Protein AF-A0A5P1V0U4-F1 (afdb_monomer)

pLDDT: mean 96.19, std 3.71, range [62.94, 98.69]

Structure (mmCIF, N/CA/C/O backbone):
data_AF-A0A5P1V0U4-F1
#
_entry.id   AF-A0A5P1V0U4-F1
#
loop_
_atom_site.group_PDB
_atom_site.id
_atom_site.type_symbol
_atom_site.label_atom_id
_atom_site.label_alt_id
_atom_site.label_comp_id
_atom_site.label_asym_id
_atom_site.label_entity_id
_atom_site.label_seq_id
_atom_site.pdbx_PDB_ins_code
_atom_site.Cartn_x
_atom_site.Cartn_y
_atom_site.Cartn_z
_atom_site.occupancy
_atom_site.B_iso_or_equiv
_atom_site.auth_seq_id
_atom_site.auth_comp_id
_atom_site.auth_asym_id
_atom_site.auth_atom_id
_atom_site.pdbx_PDB_model_num
ATOM 1 N N . MET A 1 1 ? 5.576 4.914 -25.508 1.00 62.94 1 MET A N 1
ATOM 2 C CA . MET A 1 1 ? 5.858 3.504 -25.862 1.00 62.94 1 MET A CA 1
ATOM 3 C C . MET A 1 1 ? 4.859 2.612 -25.138 1.00 62.94 1 MET A C 1
ATOM 5 O O . MET A 1 1 ? 4.358 3.032 -24.102 1.00 62.94 1 MET A O 1
ATOM 9 N N . VAL A 1 2 ? 4.527 1.444 -25.690 1.00 89.25 2 VAL A N 1
ATOM 10 C CA . VAL A 1 2 ? 3.632 0.468 -25.042 1.00 89.25 2 VAL A CA 1
ATOM 11 C C . VAL A 1 2 ? 4.461 -0.393 -24.083 1.00 89.25 2 VAL A C 1
ATOM 13 O O . VAL A 1 2 ? 5.564 -0.796 -24.441 1.00 89.25 2 VAL A O 1
ATOM 16 N N . ILE A 1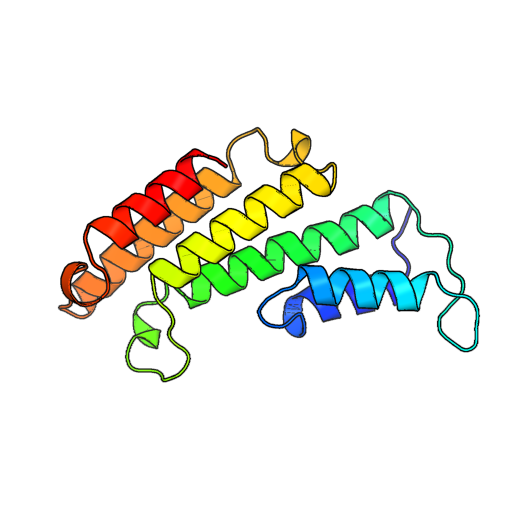 3 ? 3.956 -0.627 -22.870 1.00 95.94 3 ILE A N 1
ATOM 17 C CA . ILE A 1 3 ? 4.584 -1.493 -21.856 1.00 95.94 3 ILE A CA 1
ATOM 18 C C . ILE A 1 3 ? 4.543 -2.945 -22.355 1.00 95.94 3 ILE A C 1
ATOM 20 O O . ILE A 1 3 ? 3.499 -3.395 -22.830 1.00 95.94 3 ILE A O 1
ATOM 24 N N . ARG A 1 4 ? 5.666 -3.670 -22.261 1.00 98.00 4 ARG A N 1
ATOM 25 C CA . ARG A 1 4 ? 5.749 -5.087 -22.657 1.00 98.00 4 ARG A CA 1
ATOM 26 C C . ARG A 1 4 ? 4.849 -5.987 -21.807 1.00 98.00 4 ARG A C 1
ATOM 28 O O . ARG A 1 4 ? 4.598 -5.700 -20.639 1.00 98.00 4 ARG A O 1
ATOM 35 N N . GLN A 1 5 ? 4.393 -7.095 -22.389 1.00 98.00 5 GLN A N 1
ATOM 36 C CA . GLN A 1 5 ? 3.458 -8.018 -21.734 1.00 98.00 5 GLN A CA 1
ATOM 37 C C . GLN A 1 5 ? 4.062 -8.673 -20.491 1.00 98.00 5 GLN A C 1
ATOM 39 O O . GLN A 1 5 ? 3.399 -8.749 -19.466 1.00 98.00 5 GLN A O 1
ATOM 44 N N . GLU A 1 6 ? 5.335 -9.050 -20.544 1.00 98.06 6 GLU A N 1
ATOM 45 C CA . GLU A 1 6 ? 6.073 -9.628 -19.420 1.00 98.06 6 GLU A CA 1
ATOM 46 C C . GLU A 1 6 ? 6.108 -8.652 -18.234 1.00 98.06 6 GLU A C 1
ATOM 48 O O . GLU A 1 6 ? 5.913 -9.037 -17.089 1.00 98.06 6 GLU A O 1
ATOM 53 N N . VAL A 1 7 ? 6.259 -7.350 -18.502 1.00 98.50 7 VAL A N 1
ATOM 54 C CA . VAL A 1 7 ? 6.213 -6.319 -17.455 1.00 98.50 7 VAL A CA 1
ATOM 55 C C . VAL A 1 7 ? 4.800 -6.159 -16.894 1.00 98.50 7 VAL A C 1
ATOM 57 O O . VAL A 1 7 ? 4.647 -5.978 -15.689 1.00 98.50 7 VAL A O 1
ATOM 60 N N . LEU A 1 8 ? 3.763 -6.217 -17.738 1.00 98.50 8 LEU A N 1
ATOM 61 C CA . LEU A 1 8 ? 2.371 -6.152 -17.276 1.00 98.50 8 LEU A CA 1
ATOM 62 C C . LEU A 1 8 ? 2.012 -7.341 -16.376 1.00 98.50 8 LEU A C 1
ATOM 64 O O . LEU A 1 8 ? 1.340 -7.146 -15.367 1.00 98.50 8 LEU A O 1
ATOM 68 N N . GLN A 1 9 ? 2.510 -8.537 -16.690 1.00 98.44 9 GLN A N 1
ATOM 69 C CA . GLN A 1 9 ? 2.332 -9.722 -15.848 1.00 98.44 9 GLN A CA 1
ATOM 70 C C . GLN A 1 9 ? 2.949 -9.515 -14.461 1.00 98.44 9 GLN A C 1
ATOM 72 O O . GLN A 1 9 ? 2.290 -9.758 -13.453 1.00 98.44 9 GLN A O 1
ATOM 77 N N . GLU A 1 10 ? 4.163 -8.967 -14.388 1.00 98.56 10 GLU A N 1
ATOM 78 C CA . GLU A 1 10 ? 4.790 -8.643 -13.102 1.00 98.56 10 GLU A CA 1
ATOM 79 C C . GLU A 1 10 ? 4.075 -7.496 -12.358 1.00 98.56 10 GLU A C 1
ATOM 81 O O . GLU A 1 10 ? 3.988 -7.496 -11.129 1.00 98.56 10 GLU A O 1
ATOM 86 N N . VAL A 1 11 ? 3.508 -6.517 -13.076 1.00 98.56 11 VAL A N 1
ATOM 87 C CA . VAL A 1 11 ? 2.653 -5.469 -12.486 1.00 98.56 11 VAL A CA 1
ATOM 88 C C . VAL A 1 11 ? 1.440 -6.090 -11.789 1.00 98.56 11 VAL A C 1
ATOM 90 O O . VAL A 1 11 ? 1.165 -5.748 -10.634 1.00 98.56 11 VAL A O 1
ATOM 93 N N . GLU A 1 12 ? 0.741 -7.006 -12.461 1.00 98.25 12 GLU A N 1
ATOM 94 C CA . GLU A 1 12 ? -0.391 -7.744 -11.892 1.00 98.25 12 GLU A CA 1
ATOM 95 C C . GLU A 1 12 ? 0.052 -8.624 -10.721 1.00 98.25 12 GLU A C 1
ATOM 97 O O . GLU A 1 12 ? -0.597 -8.629 -9.672 1.00 98.25 12 GLU A O 1
ATOM 102 N N . PHE A 1 13 ? 1.194 -9.298 -10.849 1.00 98.38 13 PHE A N 1
ATOM 103 C CA . PHE A 1 13 ? 1.747 -10.137 -9.793 1.00 98.38 13 PHE A CA 1
ATOM 104 C C . PHE A 1 13 ? 2.023 -9.338 -8.511 1.00 98.38 13 PHE A C 1
ATOM 106 O O . PHE A 1 13 ? 1.599 -9.737 -7.426 1.00 98.38 13 PHE A O 1
ATOM 113 N N . ILE A 1 14 ? 2.628 -8.150 -8.605 1.00 98.56 14 ILE A N 1
ATOM 114 C CA . ILE A 1 14 ? 2.814 -7.261 -7.445 1.00 98.56 14 ILE A CA 1
ATOM 115 C C . ILE A 1 14 ? 1.462 -6.851 -6.843 1.00 98.56 14 ILE A C 1
ATOM 117 O O . ILE A 1 14 ? 1.305 -6.836 -5.616 1.00 98.56 14 ILE A O 1
ATOM 121 N N . LEU A 1 15 ? 0.484 -6.510 -7.685 1.00 97.06 15 LEU A N 1
ATOM 122 C CA . LEU A 1 15 ? -0.808 -5.995 -7.238 1.00 97.06 15 LEU A CA 1
ATOM 123 C C . LEU A 1 15 ? -1.651 -7.057 -6.520 1.00 97.06 15 LEU A C 1
ATOM 125 O O . LEU A 1 15 ? -2.266 -6.768 -5.487 1.00 97.06 15 LEU A O 1
ATOM 129 N N . TYR A 1 16 ? -1.680 -8.282 -7.034 1.00 95.69 16 TYR A N 1
ATOM 130 C CA . TYR A 1 16 ? -2.561 -9.335 -6.531 1.00 95.69 16 TYR A CA 1
ATOM 131 C C . TYR A 1 16 ? -1.840 -10.285 -5.570 1.00 95.69 16 TYR A C 1
ATOM 133 O O . TYR A 1 16 ? -2.359 -10.547 -4.479 1.00 95.69 16 TYR A O 1
ATOM 141 N N . GLU A 1 17 ? -0.595 -10.644 -5.879 1.00 9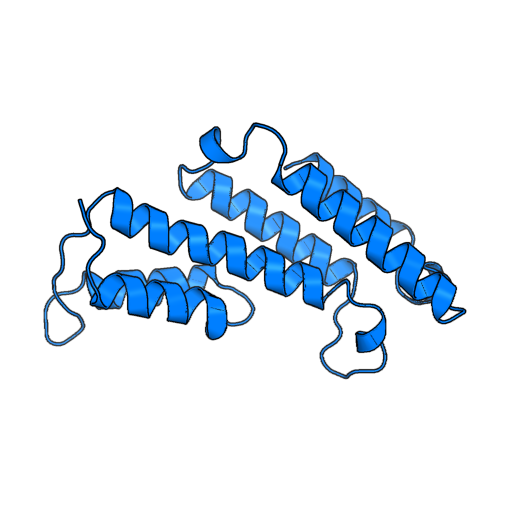4.69 17 GLU A N 1
ATOM 142 C CA . GLU A 1 17 ? 0.190 -11.667 -5.177 1.00 94.69 17 GLU A CA 1
ATOM 143 C C . GLU A 1 17 ? 1.375 -11.099 -4.369 1.00 94.69 17 GLU A C 1
ATOM 145 O O . GLU A 1 17 ? 2.077 -11.836 -3.680 1.00 94.69 17 GLU A O 1
ATOM 150 N N . GLY A 1 18 ? 1.580 -9.774 -4.346 1.00 88.81 18 GLY A N 1
ATOM 151 C CA . GLY A 1 18 ? 2.736 -9.126 -3.700 1.00 88.81 18 GLY A CA 1
ATOM 152 C C . GLY A 1 18 ? 2.828 -9.211 -2.167 1.00 88.81 18 GLY A C 1
ATOM 153 O O . GLY A 1 18 ? 3.680 -8.559 -1.560 1.00 88.81 18 GLY A O 1
ATOM 154 N N . GLY A 1 19 ? 1.964 -9.994 -1.515 1.00 92.44 19 GLY A N 1
ATOM 155 C CA . GLY A 1 19 ? 2.009 -10.239 -0.072 1.00 92.44 19 GLY A CA 1
ATOM 156 C C . GLY A 1 19 ? 1.766 -8.991 0.791 1.00 92.44 19 GLY A C 1
ATOM 157 O O . GLY A 1 19 ? 1.020 -8.089 0.401 1.00 92.44 19 GLY A O 1
ATOM 158 N N . GLU A 1 20 ? 2.366 -8.973 1.992 1.00 93.81 20 GLU A N 1
ATOM 159 C CA . GLU A 1 20 ? 2.268 -7.891 3.000 1.00 93.81 20 GLU A CA 1
ATOM 160 C C . GLU A 1 20 ? 3.388 -6.837 2.886 1.00 93.81 20 GLU A C 1
ATOM 162 O O . GLU A 1 20 ? 3.359 -5.805 3.563 1.00 93.81 20 GLU A O 1
ATOM 167 N N . ILE A 1 21 ? 4.418 -7.121 2.084 1.00 96.31 21 ILE A N 1
ATOM 168 C CA . ILE A 1 21 ? 5.563 -6.236 1.840 1.00 96.31 21 ILE A CA 1
ATOM 169 C C . ILE A 1 21 ? 5.789 -6.187 0.320 1.00 96.31 21 ILE A C 1
ATOM 171 O O . ILE A 1 21 ? 6.696 -6.848 -0.185 1.00 96.31 21 ILE A O 1
ATOM 175 N N . PRO A 1 22 ? 4.960 -5.431 -0.426 1.00 98.00 22 PRO A N 1
ATOM 176 C CA . PRO A 1 22 ? 5.001 -5.415 -1.892 1.00 98.00 22 PRO A CA 1
ATOM 177 C C . PRO A 1 22 ? 6.331 -4.926 -2.475 1.00 98.00 22 PRO A C 1
ATOM 179 O O . PRO A 1 22 ? 6.658 -5.257 -3.608 1.00 98.00 22 PRO A O 1
ATOM 182 N N . GLU A 1 23 ? 7.138 -4.205 -1.694 1.00 98.12 23 GLU A N 1
ATOM 183 C CA . GLU A 1 23 ? 8.513 -3.824 -2.045 1.00 98.12 23 GLU A CA 1
ATOM 184 C C . GLU A 1 23 ? 9.400 -5.044 -2.333 1.00 98.12 23 GLU A C 1
ATOM 186 O O . GLU A 1 23 ? 10.192 -5.023 -3.271 1.00 98.12 23 GLU A O 1
ATOM 191 N N . VAL A 1 24 ? 9.261 -6.119 -1.547 1.00 97.94 24 VAL A N 1
ATOM 192 C CA . VAL A 1 24 ? 10.025 -7.361 -1.749 1.00 97.94 24 VAL A CA 1
ATOM 193 C C . VAL A 1 24 ? 9.589 -8.033 -3.047 1.00 97.94 24 VAL A C 1
ATOM 195 O O . VAL A 1 24 ? 10.436 -8.445 -3.834 1.00 97.94 24 VAL A O 1
ATOM 198 N N . CYS A 1 25 ? 8.277 -8.085 -3.299 1.00 98.19 25 CYS A N 1
ATOM 199 C CA . CYS A 1 25 ? 7.746 -8.612 -4.553 1.00 98.19 25 CYS A CA 1
ATOM 200 C C . CYS A 1 25 ? 8.281 -7.821 -5.754 1.00 98.19 25 CYS A C 1
ATOM 202 O O . CYS A 1 25 ? 8.796 -8.418 -6.692 1.00 98.19 25 CYS A O 1
ATOM 204 N N . PHE A 1 26 ? 8.271 -6.488 -5.680 1.00 98.50 26 PHE A N 1
ATOM 205 C CA . PHE A 1 26 ? 8.842 -5.629 -6.715 1.00 98.50 26 PHE A CA 1
ATOM 206 C C . PHE A 1 26 ? 10.302 -5.959 -7.030 1.00 98.50 26 PHE A C 1
ATOM 208 O O . PHE A 1 26 ? 10.653 -6.064 -8.202 1.00 98.50 26 PHE A O 1
ATOM 215 N N . TRP A 1 27 ? 11.153 -6.143 -6.017 1.00 98.25 27 TRP A N 1
ATOM 216 C CA . TRP A 1 27 ? 12.559 -6.479 -6.258 1.00 98.25 27 TRP A CA 1
ATOM 217 C C . TRP A 1 27 ? 12.737 -7.864 -6.878 1.00 98.25 27 TRP A C 1
ATOM 219 O O . TRP A 1 27 ? 13.606 -8.024 -7.734 1.00 98.25 27 TRP A O 1
ATOM 229 N N . ASN A 1 28 ? 11.890 -8.832 -6.520 1.00 98.06 28 ASN A N 1
ATOM 230 C CA . ASN A 1 28 ? 11.886 -10.147 -7.162 1.00 98.06 28 ASN A CA 1
ATOM 231 C C . ASN A 1 28 ? 11.468 -10.047 -8.635 1.00 98.06 28 ASN A C 1
ATOM 233 O O . ASN A 1 28 ? 12.148 -10.599 -9.495 1.00 98.06 28 ASN A O 1
ATOM 237 N N . CYS A 1 29 ? 10.409 -9.288 -8.927 1.00 98.31 29 CYS A N 1
ATOM 238 C CA . CYS A 1 29 ? 9.939 -9.030 -10.291 1.00 98.31 29 CYS A CA 1
ATOM 239 C C . CYS A 1 29 ? 11.021 -8.334 -11.123 1.00 98.31 29 CYS A C 1
ATOM 241 O O . CYS A 1 29 ? 11.334 -8.731 -12.241 1.00 98.31 29 CYS A O 1
ATOM 243 N N . PHE A 1 30 ? 11.638 -7.290 -10.562 1.00 98.50 30 PHE A N 1
ATOM 244 C CA . PHE A 1 30 ? 12.709 -6.549 -11.216 1.00 98.50 30 PHE A CA 1
ATOM 245 C C . PHE A 1 30 ? 13.911 -7.449 -11.514 1.00 98.50 30 PHE A C 1
ATOM 247 O O . PHE A 1 30 ? 14.447 -7.401 -12.620 1.00 98.50 30 PHE A O 1
ATOM 254 N N . PHE A 1 31 ? 14.312 -8.290 -10.559 1.00 98.56 31 PHE A N 1
ATOM 255 C CA . PHE A 1 31 ? 15.366 -9.278 -10.766 1.00 98.56 31 PHE A CA 1
ATOM 256 C C . PHE A 1 31 ? 14.998 -10.255 -11.888 1.00 98.56 31 PHE A C 1
ATOM 258 O O . PHE A 1 31 ? 15.771 -10.409 -12.824 1.00 98.56 31 PHE A O 1
ATOM 265 N N . TYR A 1 32 ? 13.807 -10.854 -11.847 1.00 98.56 32 TYR A N 1
ATOM 266 C CA . TYR A 1 32 ? 13.346 -11.785 -12.880 1.00 98.56 32 TYR A CA 1
ATOM 267 C C . TYR A 1 32 ? 13.335 -11.154 -14.281 1.00 98.56 32 TYR A C 1
ATOM 269 O O . TYR A 1 32 ? 13.814 -11.751 -15.243 1.00 98.56 32 TYR A O 1
ATOM 277 N N . LEU A 1 33 ? 12.854 -9.917 -14.408 1.00 98.69 33 LEU A N 1
ATOM 278 C CA . LEU A 1 33 ? 12.799 -9.230 -15.697 1.00 98.69 33 LEU A CA 1
ATOM 279 C C . LEU A 1 33 ? 14.194 -8.885 -16.236 1.00 98.69 33 LEU A C 1
ATOM 281 O O . LEU A 1 33 ? 14.419 -8.980 -17.440 1.00 98.69 33 LEU A O 1
ATOM 285 N N . THR A 1 34 ? 15.119 -8.456 -15.373 1.00 98.50 34 THR A N 1
ATOM 286 C CA . THR A 1 34 ? 16.395 -7.850 -15.799 1.00 98.50 34 THR A CA 1
ATOM 287 C C . THR A 1 34 ? 17.590 -8.798 -15.790 1.00 98.50 34 THR A C 1
ATOM 289 O O . THR A 1 34 ? 18.522 -8.593 -16.569 1.00 98.50 34 THR A O 1
ATOM 292 N N . SER A 1 35 ? 17.584 -9.833 -14.949 1.00 98.50 35 SER A N 1
ATOM 293 C CA . SER A 1 35 ? 18.674 -10.808 -14.884 1.00 98.50 35 SER A CA 1
ATOM 294 C C . SER A 1 35 ? 18.770 -11.602 -16.183 1.00 98.50 35 SER A C 1
ATOM 296 O O . SER A 1 35 ? 17.733 -11.929 -16.762 1.00 98.50 35 SER A O 1
ATOM 298 N N . PRO A 1 36 ? 19.982 -11.916 -16.672 1.00 98.06 36 PRO A N 1
ATOM 299 C CA . PRO A 1 36 ? 20.138 -12.713 -17.881 1.00 98.06 36 PRO A CA 1
ATOM 300 C C . PRO A 1 36 ? 19.554 -14.125 -17.695 1.00 98.06 36 PRO A C 1
ATOM 302 O O . PRO A 1 36 ? 19.432 -14.601 -16.565 1.00 98.06 36 PRO A O 1
ATOM 305 N N . PRO A 1 37 ? 19.213 -14.822 -18.790 1.00 97.31 37 PRO A N 1
ATOM 306 C CA . PRO A 1 37 ? 18.896 -16.243 -18.724 1.00 97.31 37 PRO A CA 1
ATOM 307 C C . PRO A 1 37 ? 20.086 -17.071 -18.194 1.00 97.31 37 PRO A C 1
ATOM 309 O O . PRO A 1 37 ? 21.227 -16.771 -18.563 1.00 97.31 37 PRO A O 1
ATOM 312 N N . PRO A 1 38 ? 19.839 -18.155 -17.430 1.00 95.25 38 PRO A N 1
ATOM 313 C CA . PRO A 1 38 ? 18.527 -18.744 -17.136 1.00 95.25 38 PRO A CA 1
ATOM 314 C C . PRO A 1 38 ? 17.776 -18.135 -15.938 1.00 95.25 38 PRO A C 1
ATOM 316 O O . PRO A 1 38 ? 16.631 -18.515 -15.704 1.00 95.25 38 PRO A O 1
ATOM 319 N N . GLU A 1 39 ? 18.383 -17.232 -15.169 1.00 96.00 39 GLU A N 1
ATOM 320 C CA . GLU A 1 39 ? 17.793 -16.690 -13.936 1.00 96.00 39 GLU A CA 1
ATOM 321 C C . GLU A 1 39 ? 16.647 -15.698 -14.189 1.00 96.00 39 GLU A C 1
ATOM 323 O O . GLU A 1 39 ? 15.786 -15.512 -13.326 1.00 96.00 39 GLU A O 1
ATOM 328 N N . GLY A 1 40 ? 16.635 -15.060 -15.360 1.00 97.44 40 GLY A N 1
ATOM 329 C CA . GLY A 1 40 ? 15.622 -14.091 -15.759 1.00 97.44 40 GLY A CA 1
ATOM 330 C C . GLY A 1 40 ? 15.486 -13.937 -17.273 1.00 97.44 40 GLY A C 1
ATOM 331 O O . GLY A 1 40 ? 15.900 -14.798 -18.051 1.00 97.44 40 GLY A O 1
ATOM 332 N N . LEU A 1 41 ? 14.879 -12.827 -17.693 1.00 98.00 41 LEU A N 1
ATOM 333 C CA . LEU A 1 41 ? 14.553 -12.542 -19.095 1.00 98.00 41 LEU A CA 1
ATOM 334 C C . LEU A 1 41 ? 15.578 -11.649 -19.817 1.00 98.00 41 LEU A C 1
ATOM 336 O O . LEU A 1 41 ? 15.493 -11.471 -21.031 1.00 98.00 41 LEU A O 1
ATOM 340 N N . GLY A 1 42 ? 16.542 -11.073 -19.097 1.00 98.06 42 GLY A N 1
ATOM 341 C CA . GLY A 1 42 ? 17.58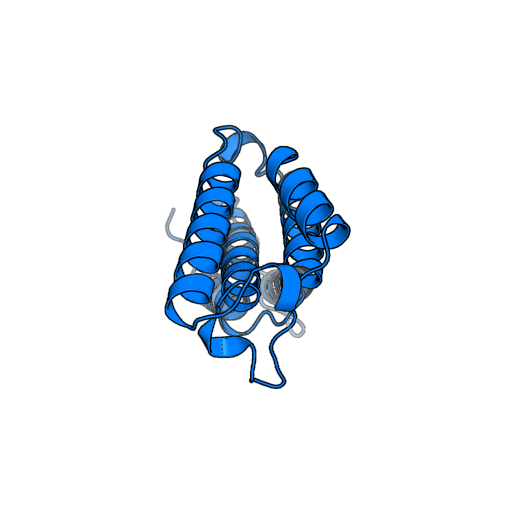8 -10.209 -19.652 1.00 98.06 42 GLY A CA 1
ATOM 342 C C . GLY A 1 42 ? 17.067 -8.894 -20.242 1.00 98.06 42 GLY A C 1
ATOM 343 O O . GLY A 1 42 ? 17.705 -8.311 -21.122 1.00 98.06 42 GLY A O 1
ATOM 344 N N . LEU A 1 43 ? 15.894 -8.424 -19.812 1.00 98.12 43 LEU A N 1
ATOM 345 C CA . LEU A 1 43 ? 15.262 -7.229 -20.359 1.00 98.12 43 LEU A CA 1
ATOM 346 C C . LEU A 1 43 ? 15.915 -5.959 -19.811 1.00 98.12 43 LEU A C 1
ATOM 348 O O . LEU A 1 43 ? 16.054 -5.766 -18.607 1.00 98.12 43 LEU A O 1
ATOM 352 N N . SER A 1 44 ? 16.199 -5.010 -20.699 1.00 97.75 44 SER A N 1
ATOM 353 C CA . SER A 1 44 ? 16.432 -3.617 -20.302 1.00 97.75 44 SER A CA 1
ATOM 354 C C . SER A 1 44 ? 15.091 -2.894 -20.211 1.00 97.75 44 SER A C 1
ATOM 356 O O . SER A 1 44 ? 14.411 -2.739 -21.227 1.00 97.75 44 SER A O 1
ATOM 358 N N . LEU A 1 45 ? 14.673 -2.502 -19.006 1.00 98.06 45 LEU A N 1
ATOM 359 C CA . LEU A 1 45 ? 13.390 -1.828 -18.786 1.00 98.06 45 LEU A CA 1
ATOM 360 C C . LEU A 1 45 ? 13.448 -0.353 -19.193 1.00 98.06 45 LEU A C 1
ATOM 362 O O . LEU A 1 45 ? 14.395 0.365 -18.870 1.00 98.06 45 LEU A O 1
ATOM 366 N N . THR A 1 46 ? 12.399 0.108 -19.866 1.00 97.88 46 THR A N 1
ATOM 367 C CA . THR A 1 46 ? 12.156 1.537 -20.086 1.00 97.88 46 THR A CA 1
ATOM 368 C C . THR A 1 46 ? 11.763 2.228 -18.777 1.00 97.88 46 THR A C 1
ATOM 370 O O . THR A 1 46 ? 11.392 1.584 -17.789 1.00 97.88 46 THR A O 1
ATOM 373 N N . GLN A 1 47 ? 11.817 3.562 -18.755 1.00 96.00 47 GLN A N 1
ATOM 374 C CA . GLN A 1 47 ? 11.400 4.327 -17.576 1.00 96.00 47 GLN A CA 1
ATOM 375 C C . GLN A 1 47 ? 9.904 4.159 -17.292 1.00 96.00 47 GLN A C 1
ATOM 377 O O . GLN A 1 47 ? 9.506 4.059 -16.133 1.00 96.00 47 GLN A O 1
ATOM 382 N N . GLU A 1 48 ? 9.076 4.077 -18.334 1.00 96.56 48 GLU A N 1
ATOM 383 C CA . GLU A 1 48 ? 7.640 3.838 -18.219 1.00 96.56 48 GLU A CA 1
ATOM 384 C C . GLU A 1 48 ? 7.332 2.471 -17.595 1.00 96.56 48 GLU A C 1
ATOM 386 O O . GLU A 1 48 ? 6.473 2.378 -16.719 1.00 96.56 48 GLU A O 1
ATOM 391 N N . GLU A 1 49 ? 8.062 1.428 -17.989 1.00 98.38 49 GLU A N 1
ATOM 392 C CA . GLU A 1 49 ? 7.922 0.073 -17.442 1.00 98.38 49 GLU A CA 1
ATOM 393 C C . GLU A 1 49 ? 8.341 0.001 -15.974 1.00 98.38 49 GLU A C 1
ATOM 395 O O . GLU A 1 49 ? 7.591 -0.492 -15.130 1.00 98.38 49 GLU A O 1
ATOM 400 N N . LEU A 1 50 ? 9.504 0.565 -15.640 1.00 97.94 50 LEU A N 1
ATOM 401 C CA . LEU A 1 50 ? 9.968 0.622 -14.255 1.00 97.94 50 LEU A CA 1
ATOM 402 C C . LEU A 1 50 ? 8.996 1.415 -13.371 1.00 97.94 50 LEU A C 1
ATOM 404 O O . LEU A 1 50 ? 8.729 1.047 -12.225 1.00 97.94 50 LEU A O 1
ATOM 408 N N . LYS A 1 51 ? 8.447 2.508 -13.902 1.00 97.31 51 LYS A N 1
ATOM 409 C CA . LYS A 1 51 ? 7.433 3.313 -13.223 1.00 97.31 51 LYS A CA 1
ATOM 410 C C . LYS A 1 51 ? 6.129 2.542 -13.022 1.00 97.31 51 LYS A C 1
ATOM 412 O O . LYS A 1 51 ? 5.532 2.684 -11.957 1.00 97.31 51 LYS A O 1
ATOM 417 N N . ALA A 1 52 ? 5.702 1.718 -13.979 1.00 97.94 52 ALA A N 1
ATOM 418 C CA . ALA A 1 52 ? 4.511 0.881 -13.836 1.00 97.94 52 ALA A CA 1
ATOM 419 C C . ALA A 1 52 ? 4.660 -0.131 -12.688 1.00 97.94 52 ALA A C 1
ATOM 421 O O . ALA A 1 52 ? 3.798 -0.183 -11.811 1.00 97.94 52 ALA A O 1
ATOM 422 N N . LEU A 1 53 ? 5.797 -0.832 -12.617 1.00 98.56 53 LEU A N 1
ATOM 423 C CA . LEU A 1 53 ? 6.115 -1.755 -11.517 1.00 98.56 53 LEU A CA 1
ATOM 424 C C . LEU A 1 53 ? 6.145 -1.053 -10.151 1.00 98.56 53 LEU A C 1
ATOM 426 O O . LEU A 1 53 ? 5.661 -1.572 -9.153 1.00 98.56 53 LEU A O 1
ATOM 430 N N . LYS A 1 54 ? 6.691 0.165 -10.076 1.00 98.25 54 LYS A N 1
ATOM 431 C CA . LYS A 1 54 ? 6.684 0.939 -8.823 1.00 98.25 54 LYS A CA 1
ATOM 432 C C . LYS A 1 54 ? 5.272 1.392 -8.436 1.00 98.25 54 LYS A C 1
ATOM 434 O O . LYS A 1 54 ? 4.936 1.422 -7.254 1.00 98.25 54 LYS A O 1
ATOM 439 N N . LYS A 1 55 ? 4.425 1.746 -9.407 1.00 97.69 55 LYS A N 1
ATOM 440 C CA . LYS A 1 55 ? 3.038 2.147 -9.133 1.00 97.69 55 LYS A CA 1
ATOM 441 C C . LYS A 1 55 ? 2.194 0.994 -8.595 1.00 97.69 55 LYS A C 1
ATOM 443 O O . LYS A 1 55 ? 1.417 1.236 -7.673 1.00 97.69 55 LYS A O 1
ATOM 448 N N . SER A 1 56 ? 2.400 -0.242 -9.050 1.00 98.38 56 SER A N 1
ATOM 449 C CA . SER A 1 56 ? 1.681 -1.394 -8.486 1.00 98.38 56 SER A CA 1
ATOM 450 C C . SER A 1 56 ? 2.032 -1.657 -7.018 1.00 98.38 56 SER A C 1
ATOM 452 O O . SER A 1 56 ? 1.152 -2.032 -6.246 1.00 98.38 56 SER A O 1
ATOM 454 N N . VAL A 1 57 ? 3.259 -1.356 -6.571 1.00 98.62 57 VAL A N 1
ATOM 455 C CA . VAL A 1 57 ? 3.623 -1.391 -5.136 1.00 98.62 57 VAL A CA 1
ATOM 456 C C . VAL A 1 57 ? 2.789 -0.399 -4.326 1.00 98.62 57 VAL A C 1
ATOM 458 O O . VAL A 1 57 ? 2.264 -0.739 -3.263 1.00 98.62 57 VAL A O 1
ATOM 461 N N . ILE A 1 58 ? 2.643 0.831 -4.829 1.00 98.06 58 ILE A N 1
ATOM 462 C CA . ILE A 1 58 ? 1.835 1.879 -4.189 1.00 98.06 58 ILE A CA 1
ATOM 463 C C . ILE A 1 58 ? 0.372 1.442 -4.110 1.00 98.06 58 ILE A C 1
ATOM 465 O O . ILE A 1 58 ? -0.249 1.542 -3.051 1.00 98.06 58 ILE A O 1
ATOM 469 N N . GLU A 1 59 ? -0.173 0.931 -5.209 1.00 97.94 59 GLU A N 1
ATOM 470 C CA . GLU A 1 59 ? -1.548 0.440 -5.266 1.00 97.94 59 GLU A CA 1
ATOM 471 C C . GLU A 1 59 ? -1.772 -0.727 -4.304 1.00 97.94 59 GLU A C 1
ATOM 473 O O . GLU A 1 59 ? -2.733 -0.700 -3.530 1.00 97.94 59 GLU A O 1
ATOM 478 N N . ARG A 1 60 ? -0.843 -1.686 -4.247 1.00 98.38 60 ARG A N 1
ATOM 479 C CA . ARG A 1 60 ? -0.905 -2.798 -3.296 1.00 98.38 60 ARG A CA 1
ATOM 480 C C . ARG A 1 60 ? -0.870 -2.316 -1.849 1.00 98.38 60 ARG A C 1
ATOM 482 O O . ARG A 1 60 ? -1.665 -2.790 -1.039 1.00 98.38 60 ARG A O 1
ATOM 489 N N . TYR A 1 61 ? -0.034 -1.335 -1.508 1.00 98.50 61 TYR A N 1
ATOM 490 C CA . TYR A 1 61 ? -0.077 -0.736 -0.171 1.00 98.50 61 TYR A CA 1
ATOM 491 C C . TYR A 1 61 ? -1.449 -0.146 0.158 1.00 98.50 61 TYR A C 1
ATOM 493 O O . TYR A 1 61 ? -1.943 -0.350 1.266 1.00 98.50 61 TYR A O 1
ATOM 501 N N . LEU A 1 62 ? -2.086 0.550 -0.787 1.00 98.12 62 LEU A N 1
ATOM 502 C CA . LEU A 1 62 ? -3.421 1.113 -0.574 1.00 98.12 62 LEU A CA 1
ATOM 503 C C . LEU A 1 62 ? -4.474 0.021 -0.350 1.00 98.12 62 LEU A C 1
ATOM 505 O O . LEU A 1 62 ? -5.309 0.189 0.535 1.00 98.12 62 LEU A O 1
ATOM 509 N N . VAL A 1 63 ? -4.400 -1.095 -1.082 1.00 97.69 63 VAL A N 1
ATOM 510 C CA . VAL A 1 63 ? -5.277 -2.265 -0.884 1.00 97.69 63 VAL A CA 1
ATOM 511 C C . VAL A 1 63 ? -5.090 -2.865 0.512 1.00 97.69 63 VAL A C 1
ATOM 513 O O . VAL A 1 63 ? -6.068 -3.129 1.209 1.00 97.69 63 VAL A O 1
ATOM 516 N N . ILE A 1 64 ? -3.843 -3.040 0.959 1.00 97.62 64 ILE A N 1
ATOM 517 C CA . ILE A 1 64 ? -3.543 -3.579 2.293 1.00 97.62 64 ILE A CA 1
ATOM 518 C C . ILE A 1 64 ? -4.070 -2.639 3.387 1.00 97.62 64 ILE A C 1
ATOM 520 O O . ILE A 1 64 ? -4.721 -3.091 4.327 1.00 97.62 64 ILE A O 1
ATOM 524 N N . ILE A 1 65 ? -3.830 -1.330 3.260 1.00 98.38 65 ILE A N 1
ATOM 525 C CA . ILE A 1 65 ? -4.304 -0.334 4.233 1.00 98.38 65 ILE A CA 1
ATOM 526 C C . ILE A 1 65 ? -5.838 -0.299 4.274 1.00 98.38 65 ILE A C 1
ATOM 528 O O . ILE A 1 65 ? -6.419 -0.186 5.350 1.00 98.38 65 ILE A O 1
ATOM 532 N N . GLU A 1 66 ? -6.504 -0.415 3.125 1.00 97.69 66 GLU A N 1
ATOM 533 C CA . GLU A 1 66 ? -7.962 -0.515 3.049 1.00 97.69 66 GLU A CA 1
ATOM 534 C C . GLU A 1 66 ? -8.491 -1.768 3.744 1.00 97.69 66 GLU A C 1
ATOM 536 O O . GLU A 1 66 ? -9.402 -1.661 4.566 1.00 97.69 66 GLU A O 1
ATOM 541 N N . ARG A 1 67 ? -7.877 -2.929 3.504 1.00 96.25 67 ARG A N 1
ATOM 542 C CA . ARG A 1 67 ? -8.206 -4.172 4.215 1.00 96.25 67 ARG A CA 1
ATOM 543 C C . ARG A 1 67 ? -8.057 -4.008 5.728 1.00 96.25 67 ARG A C 1
ATOM 545 O O . ARG A 1 67 ? -8.938 -4.417 6.480 1.00 96.25 67 ARG A O 1
ATOM 552 N N . ASP A 1 68 ? -6.964 -3.401 6.181 1.00 97.56 68 ASP A N 1
ATOM 553 C CA . ASP A 1 68 ? -6.711 -3.176 7.608 1.00 97.56 68 ASP A CA 1
ATOM 554 C C . ASP A 1 68 ? -7.722 -2.184 8.235 1.00 97.56 68 ASP A C 1
ATOM 556 O O . ASP A 1 68 ? -7.918 -2.197 9.450 1.00 97.56 68 ASP A O 1
ATOM 560 N N . LEU A 1 69 ? -8.392 -1.364 7.412 1.00 97.31 69 LEU A N 1
ATOM 561 C CA . LEU A 1 69 ? -9.426 -0.387 7.781 1.00 97.31 69 LEU A CA 1
ATOM 562 C C . LEU A 1 69 ? -10.814 -0.754 7.223 1.00 97.31 69 LEU A C 1
ATOM 564 O O . LEU A 1 69 ? -11.567 0.112 6.770 1.00 97.31 69 LEU A O 1
ATOM 568 N N . THR A 1 70 ? -11.160 -2.041 7.252 1.00 97.06 70 THR A N 1
ATOM 569 C CA . THR A 1 70 ? -12.480 -2.555 6.856 1.00 97.06 70 THR A CA 1
ATOM 570 C C . THR A 1 70 ? -13.206 -3.110 8.081 1.00 97.06 70 THR A C 1
ATOM 572 O O . THR A 1 70 ? -12.717 -4.027 8.744 1.00 97.06 70 THR A O 1
ATOM 575 N N . ALA A 1 71 ? -14.366 -2.536 8.415 1.00 96.06 71 ALA A N 1
ATOM 576 C CA . ALA A 1 71 ? -15.075 -2.825 9.664 1.00 96.06 71 ALA A CA 1
ATOM 577 C C . ALA A 1 71 ? -15.624 -4.262 9.703 1.00 96.06 71 ALA A C 1
ATOM 579 O O . ALA A 1 71 ? -15.560 -4.940 10.728 1.00 96.06 71 ALA A O 1
ATOM 580 N N . GLU A 1 72 ? -16.057 -4.775 8.556 1.00 95.00 72 GLU A N 1
ATOM 581 C CA . GLU A 1 72 ? -16.557 -6.137 8.365 1.00 95.00 72 GLU A CA 1
ATOM 582 C C . GLU A 1 72 ? -15.491 -7.202 8.66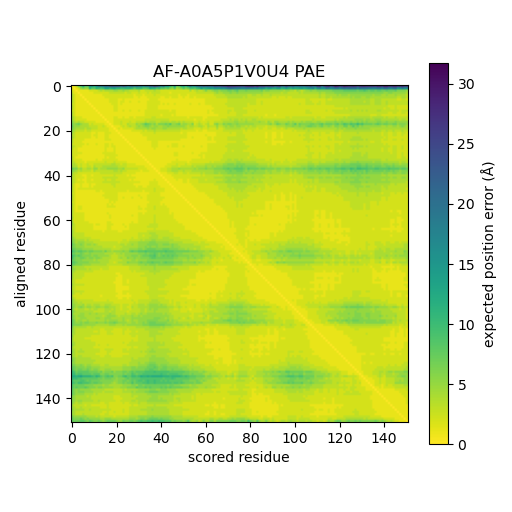8 1.00 95.00 72 GLU A C 1
ATOM 584 O O . GLU A 1 72 ? -15.813 -8.367 8.920 1.00 95.00 72 GLU A O 1
ATOM 589 N N . PHE A 1 73 ? -14.211 -6.820 8.655 1.00 95.69 73 PHE A N 1
ATOM 590 C CA . PHE A 1 73 ? -13.106 -7.739 8.891 1.00 95.69 73 PHE A CA 1
ATOM 591 C C . PHE A 1 73 ? -12.728 -7.870 1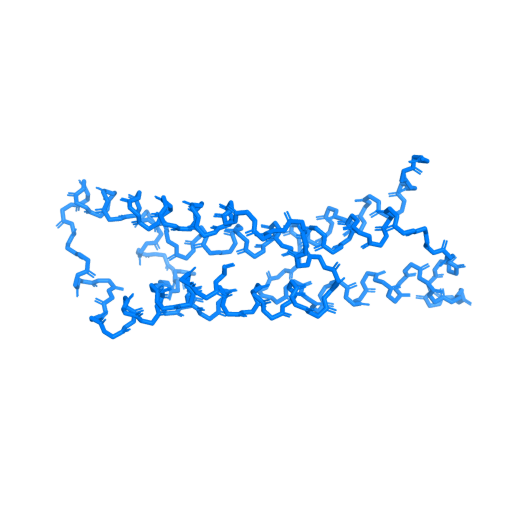0.361 1.00 95.69 73 PHE A C 1
ATOM 593 O O . PHE A 1 73 ? -12.024 -8.814 10.680 1.00 95.69 73 PHE A O 1
ATOM 600 N N . ILE A 1 74 ? -13.225 -7.031 11.273 1.00 94.19 74 ILE A N 1
ATOM 601 C CA . ILE A 1 74 ? -12.793 -7.015 12.687 1.00 94.19 74 ILE A CA 1
ATOM 602 C C . ILE A 1 74 ? -12.861 -8.385 13.369 1.00 94.19 74 ILE A C 1
ATOM 604 O O . ILE A 1 74 ? -11.972 -8.738 14.138 1.00 94.19 74 ILE A O 1
ATOM 608 N N . ALA A 1 75 ? -13.891 -9.176 13.065 1.00 92.25 75 ALA A N 1
ATOM 609 C CA . ALA A 1 75 ? -14.066 -10.514 13.628 1.00 92.25 75 ALA A CA 1
ATOM 610 C C . ALA A 1 75 ? -13.245 -11.608 12.912 1.00 92.25 75 ALA A C 1
ATOM 612 O O . ALA A 1 75 ? -13.349 -12.786 13.250 1.00 92.25 75 ALA A O 1
ATOM 613 N N . LYS A 1 76 ? -12.477 -11.261 11.876 1.00 94.44 76 LYS A N 1
ATOM 614 C CA . LYS A 1 76 ? -11.730 -12.204 11.040 1.00 94.44 76 LYS A CA 1
ATOM 615 C C . LYS A 1 76 ? -10.280 -12.328 11.523 1.00 94.44 76 LYS A C 1
ATOM 617 O O . LYS A 1 76 ? -9.665 -11.327 11.884 1.00 94.44 76 LYS A O 1
ATOM 622 N N . PRO A 1 77 ? -9.671 -13.527 11.446 1.00 92.25 77 PRO A N 1
ATOM 623 C CA . PRO A 1 77 ? -8.313 -13.770 11.957 1.00 92.25 77 PRO A CA 1
ATOM 624 C C . PRO A 1 77 ? -7.216 -12.982 11.218 1.00 92.25 77 PRO A C 1
ATOM 626 O O . PRO A 1 77 ? -6.108 -12.806 11.730 1.00 92.25 77 PRO A O 1
ATOM 629 N N . PHE A 1 78 ? -7.510 -12.508 10.007 1.00 88.31 78 PHE A N 1
ATOM 630 C CA . PHE A 1 78 ? -6.601 -11.698 9.202 1.00 88.31 78 PHE A CA 1
ATOM 631 C C . PHE A 1 78 ? -6.723 -10.191 9.468 1.00 88.31 78 PHE A C 1
ATOM 633 O O . PHE A 1 78 ? -5.948 -9.428 8.897 1.00 88.31 78 PHE A O 1
ATOM 640 N N . TYR A 1 79 ? -7.655 -9.738 10.313 1.00 93.25 79 TYR A N 1
ATOM 641 C CA . TYR A 1 79 ? -7.737 -8.326 10.672 1.00 93.25 79 TYR A CA 1
ATOM 642 C C . TYR A 1 79 ? -6.533 -7.909 11.511 1.00 93.25 79 TYR A C 1
ATOM 644 O O . TYR A 1 79 ? -6.133 -8.585 12.461 1.00 93.25 79 TYR A O 1
ATOM 652 N N . ARG A 1 80 ? -5.923 -6.791 11.116 1.00 92.38 80 ARG A N 1
ATOM 653 C CA . ARG A 1 80 ? -4.723 -6.242 11.758 1.00 92.38 80 ARG A CA 1
ATOM 654 C C . ARG A 1 80 ? -4.930 -4.842 12.334 1.00 92.38 80 ARG A C 1
ATOM 656 O O . ARG A 1 80 ? -4.140 -4.431 13.178 1.00 92.38 80 ARG A O 1
ATOM 663 N N . GLY A 1 81 ? -5.981 -4.142 11.908 1.00 95.62 81 GLY A N 1
ATOM 664 C CA . GLY A 1 81 ? -6.416 -2.868 12.470 1.00 95.62 81 GLY A CA 1
ATOM 665 C C . GLY A 1 81 ? -5.499 -1.671 12.220 1.00 95.62 81 GLY A C 1
ATOM 666 O O . GLY A 1 81 ? -4.546 -1.704 11.436 1.00 95.62 81 GLY A O 1
ATOM 667 N N . ILE A 1 82 ? -5.821 -0.578 12.918 1.00 97.38 82 ILE A N 1
ATOM 668 C CA . ILE A 1 82 ? -5.240 0.756 12.703 1.00 97.38 82 ILE A CA 1
ATOM 669 C C . ILE A 1 82 ? -3.719 0.784 12.915 1.00 97.38 82 ILE A C 1
ATOM 671 O O . ILE A 1 82 ? -3.022 1.482 12.176 1.00 97.38 82 ILE A O 1
ATOM 675 N N . SER A 1 83 ? -3.178 0.021 13.868 1.00 96.25 83 SER A N 1
ATOM 676 C CA . SER A 1 83 ? -1.727 -0.032 14.097 1.00 96.25 83 SER A CA 1
ATOM 677 C C . SER A 1 83 ? -0.973 -0.580 12.887 1.00 96.25 83 SER A C 1
ATOM 679 O O . SER A 1 83 ? 0.014 0.015 12.447 1.00 96.25 83 SER A O 1
ATOM 681 N N . ARG A 1 84 ? -1.460 -1.668 12.278 1.00 97.38 84 ARG A N 1
ATOM 682 C CA . ARG A 1 84 ? -0.861 -2.214 11.053 1.00 97.38 84 ARG A CA 1
ATOM 683 C C . ARG A 1 84 ? -1.042 -1.276 9.865 1.00 97.38 84 ARG A C 1
ATOM 685 O O . ARG A 1 84 ? -0.080 -1.058 9.126 1.00 97.38 84 ARG A O 1
ATOM 692 N N . ALA A 1 85 ? -2.214 -0.656 9.741 1.00 98.19 85 ALA A N 1
ATOM 693 C CA . ALA A 1 85 ? -2.458 0.360 8.727 1.00 98.19 85 ALA A CA 1
ATOM 694 C C . ALA A 1 85 ? -1.429 1.504 8.826 1.00 98.19 85 ALA A C 1
ATOM 696 O O .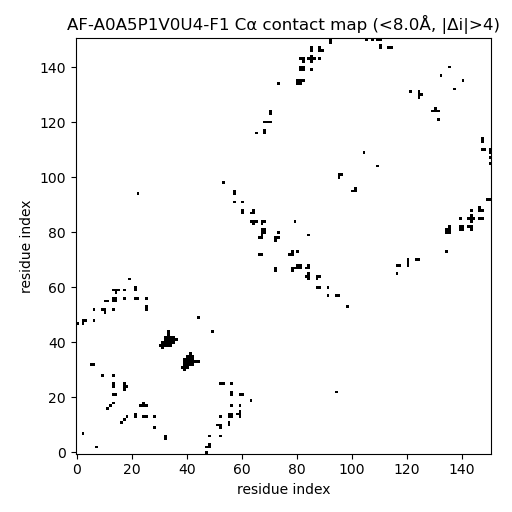 ALA A 1 85 ? -0.862 1.907 7.813 1.00 98.19 85 ALA A O 1
ATOM 697 N N . ALA A 1 86 ? -1.103 1.978 10.034 1.00 98.31 86 ALA A N 1
ATOM 698 C CA . ALA A 1 86 ? -0.118 3.042 10.236 1.00 98.31 86 ALA A CA 1
ATOM 699 C C . ALA A 1 86 ? 1.301 2.634 9.803 1.00 98.31 86 ALA A C 1
ATOM 701 O O . ALA A 1 86 ? 2.004 3.410 9.149 1.00 98.31 86 ALA A O 1
ATOM 702 N N . VAL A 1 87 ? 1.709 1.396 10.105 1.00 98.25 87 VAL A N 1
ATOM 703 C CA . VAL A 1 87 ? 2.982 0.830 9.630 1.00 98.25 87 VAL A CA 1
ATOM 704 C C . VAL A 1 87 ? 3.022 0.793 8.101 1.00 98.25 87 VAL A C 1
ATOM 706 O O . VAL A 1 87 ? 4.027 1.177 7.502 1.00 98.25 87 VAL A O 1
ATOM 709 N N . ASN A 1 88 ? 1.929 0.384 7.460 1.00 98.44 88 ASN A N 1
ATOM 710 C CA . ASN A 1 88 ? 1.844 0.312 6.003 1.00 98.44 88 ASN A CA 1
ATOM 711 C C . ASN A 1 88 ? 1.821 1.702 5.345 1.00 98.44 88 ASN A C 1
ATOM 713 O O . ASN A 1 88 ? 2.464 1.887 4.316 1.00 98.44 88 ASN A O 1
ATOM 717 N N . VAL A 1 89 ? 1.205 2.711 5.972 1.00 98.50 89 VAL A N 1
ATOM 718 C CA . VAL A 1 89 ? 1.313 4.117 5.535 1.00 98.50 89 VAL A CA 1
ATOM 719 C C . VAL A 1 89 ? 2.764 4.606 5.610 1.00 98.50 89 VAL A C 1
ATOM 721 O O . VAL A 1 89 ? 3.251 5.248 4.678 1.00 98.50 89 VAL A O 1
ATOM 724 N N . ARG A 1 90 ? 3.490 4.276 6.687 1.00 98.25 90 ARG A N 1
ATOM 725 C CA . ARG A 1 90 ? 4.912 4.627 6.823 1.00 98.25 90 ARG A CA 1
ATOM 726 C C . ARG A 1 90 ? 5.767 3.976 5.733 1.00 98.25 90 ARG A C 1
ATOM 728 O O . ARG A 1 90 ? 6.621 4.655 5.167 1.00 98.25 90 ARG A O 1
ATOM 735 N N . ARG A 1 91 ? 5.537 2.692 5.439 1.00 98.19 91 ARG A N 1
ATOM 736 C CA . ARG A 1 91 ? 6.223 1.963 4.357 1.00 98.19 91 ARG A CA 1
ATOM 737 C C . ARG A 1 91 ? 5.938 2.590 2.997 1.00 98.19 91 ARG A C 1
ATOM 739 O O . ARG A 1 91 ? 6.877 2.998 2.329 1.00 98.19 91 ARG A O 1
ATOM 746 N N . LEU A 1 92 ? 4.663 2.819 2.675 1.00 98.25 92 LEU A N 1
ATOM 747 C CA . LEU A 1 92 ? 4.240 3.509 1.455 1.00 98.25 92 LEU A CA 1
ATOM 748 C C . LEU A 1 92 ? 4.971 4.846 1.259 1.00 98.25 92 LEU A C 1
ATOM 750 O O . LEU A 1 92 ? 5.535 5.096 0.197 1.00 98.25 92 LEU A O 1
ATOM 754 N N . LYS A 1 93 ? 5.003 5.694 2.291 1.00 96.88 93 LYS A N 1
ATOM 755 C CA . LYS A 1 93 ? 5.716 6.979 2.254 1.00 96.88 93 LYS A CA 1
ATOM 756 C C . LYS A 1 93 ? 7.209 6.799 1.965 1.00 96.88 93 LYS A C 1
ATOM 758 O O . LYS A 1 93 ? 7.761 7.490 1.113 1.00 96.88 93 LYS A O 1
ATOM 763 N N . ASN A 1 94 ? 7.862 5.878 2.673 1.00 97.50 94 ASN A N 1
ATOM 764 C CA . ASN A 1 94 ? 9.285 5.605 2.480 1.00 97.50 94 ASN A CA 1
ATOM 765 C C . ASN A 1 94 ? 9.565 5.075 1.066 1.00 97.50 94 ASN A C 1
ATOM 767 O O . ASN A 1 94 ? 10.536 5.493 0.441 1.00 97.50 94 ASN A O 1
ATOM 771 N N . PHE A 1 95 ? 8.695 4.214 0.540 1.00 97.88 95 PHE A N 1
ATOM 772 C CA . PHE A 1 95 ? 8.797 3.719 -0.824 1.00 97.88 95 PHE A CA 1
ATOM 773 C C . PHE A 1 95 ? 8.659 4.841 -1.855 1.00 97.88 95 PHE A C 1
ATOM 775 O O . PHE A 1 95 ? 9.488 4.941 -2.754 1.00 97.88 95 PHE A O 1
ATOM 782 N N . ILE A 1 96 ? 7.671 5.734 -1.719 1.00 96.81 96 ILE A N 1
ATOM 783 C CA . ILE A 1 96 ? 7.502 6.889 -2.621 1.00 96.81 96 ILE A CA 1
ATOM 784 C C . ILE A 1 96 ? 8.772 7.748 -2.640 1.00 96.81 96 ILE A C 1
ATOM 786 O O . ILE A 1 96 ? 9.293 8.045 -3.716 1.00 96.81 96 ILE A O 1
ATOM 790 N N . LYS A 1 97 ? 9.315 8.062 -1.457 1.00 95.12 97 LYS A N 1
ATOM 791 C CA . LYS A 1 97 ? 10.554 8.836 -1.313 1.00 95.12 97 LYS A CA 1
ATOM 792 C C . LYS A 1 97 ? 11.746 8.165 -2.005 1.00 95.12 97 LYS A C 1
ATOM 794 O O . LYS A 1 97 ? 12.526 8.826 -2.680 1.00 95.12 97 LYS A O 1
ATOM 799 N N . ASN A 1 98 ? 11.879 6.848 -1.866 1.00 95.31 98 ASN A N 1
ATOM 800 C CA . ASN A 1 98 ? 13.025 6.101 -2.393 1.00 95.31 98 ASN A CA 1
ATOM 801 C C . ASN A 1 98 ? 12.855 5.653 -3.857 1.00 95.31 98 ASN A C 1
ATOM 803 O O . ASN A 1 98 ? 13.812 5.197 -4.476 1.00 95.31 98 ASN A O 1
ATOM 807 N N . SER A 1 99 ? 11.650 5.754 -4.423 1.00 93.69 99 SER A N 1
ATOM 808 C CA . SER A 1 99 ? 11.333 5.266 -5.773 1.00 93.69 99 SER A CA 1
ATOM 809 C C . SER A 1 99 ? 11.430 6.339 -6.860 1.00 93.69 99 SER A C 1
ATOM 811 O O . SER A 1 99 ? 11.341 5.997 -8.044 1.00 93.69 99 SER A O 1
ATOM 813 N N . GLY A 1 100 ? 11.642 7.606 -6.483 1.00 92.81 100 GLY A N 1
ATOM 814 C CA . GLY A 1 100 ? 11.675 8.747 -7.405 1.00 92.81 100 GLY A CA 1
ATOM 815 C C . GLY A 1 100 ? 10.288 9.213 -7.862 1.00 92.81 100 GLY A C 1
ATOM 816 O O . GLY A 1 100 ? 10.185 9.918 -8.860 1.00 92.81 100 GLY A O 1
ATOM 817 N N . LEU A 1 101 ? 9.222 8.809 -7.160 1.00 93.81 101 LEU A N 1
ATOM 818 C CA . LEU A 1 101 ? 7.831 9.140 -7.498 1.00 93.81 101 LEU A CA 1
ATOM 819 C C . LEU A 1 101 ? 7.246 10.283 -6.649 1.00 93.81 101 LEU A C 1
ATOM 821 O O . LEU A 1 101 ? 6.060 10.575 -6.761 1.00 93.81 101 LEU A O 1
ATOM 825 N N . GLU A 1 102 ? 8.043 10.930 -5.795 1.00 92.94 102 GLU A N 1
ATOM 826 C CA . GLU A 1 102 ? 7.581 11.965 -4.852 1.00 92.94 102 GLU A CA 1
ATOM 827 C C . GLU A 1 102 ? 6.812 13.103 -5.542 1.00 92.94 102 GLU A C 1
ATOM 829 O O . GLU A 1 102 ? 5.704 13.453 -5.128 1.00 92.94 102 GLU A O 1
ATOM 834 N N . GLU A 1 103 ? 7.333 13.598 -6.666 1.00 91.75 103 GLU A N 1
ATOM 835 C CA . GLU A 1 103 ? 6.706 14.673 -7.439 1.00 91.75 103 GLU A CA 1
ATOM 836 C C . GLU A 1 103 ? 5.314 14.315 -7.982 1.00 91.75 103 GLU A C 1
ATOM 838 O O . GLU A 1 103 ? 4.475 15.201 -8.145 1.00 91.75 103 GLU A O 1
ATOM 843 N N . GLU A 1 104 ? 5.030 13.033 -8.230 1.00 90.88 104 GLU A N 1
ATOM 844 C CA . GLU A 1 104 ? 3.715 12.585 -8.709 1.00 90.88 104 GLU A CA 1
ATOM 845 C C . GLU A 1 104 ? 2.650 12.573 -7.611 1.00 90.88 104 GLU A C 1
ATOM 847 O O . GLU A 1 104 ? 1.460 12.612 -7.916 1.00 90.88 104 GLU A O 1
ATOM 852 N N . PHE A 1 105 ? 3.060 12.523 -6.342 1.00 89.62 105 PHE A N 1
ATOM 853 C CA . PHE A 1 105 ? 2.150 12.398 -5.201 1.00 89.62 105 PHE A CA 1
ATOM 854 C C . PHE A 1 105 ? 2.170 13.612 -4.261 1.00 89.62 105 PHE A C 1
ATOM 856 O O . PHE A 1 105 ? 1.446 13.626 -3.262 1.00 89.62 105 PHE A O 1
ATOM 863 N N . LYS A 1 106 ? 2.920 14.666 -4.610 1.00 90.19 106 LYS A N 1
ATOM 864 C CA . LYS A 1 106 ? 3.051 15.904 -3.821 1.00 90.19 106 LYS A CA 1
ATOM 865 C C . LYS A 1 106 ? 1.753 16.694 -3.637 1.00 90.19 106 LYS A C 1
ATOM 867 O O . LYS A 1 106 ? 1.645 17.527 -2.742 1.00 90.19 106 LYS A O 1
ATOM 872 N N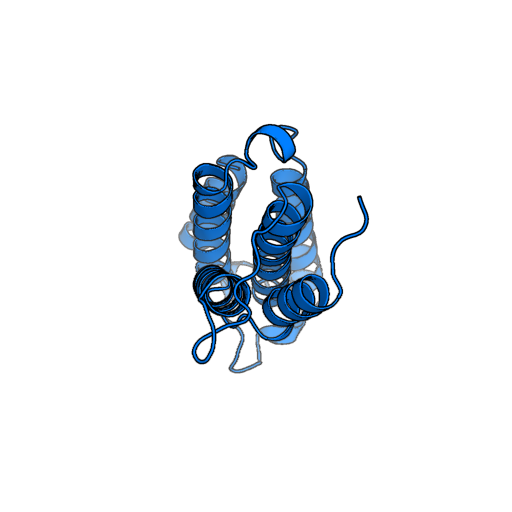 . ASP A 1 107 ? 0.751 16.458 -4.481 1.00 92.12 107 ASP A N 1
ATOM 873 C CA . ASP A 1 107 ? -0.526 17.180 -4.449 1.00 92.12 107 ASP A CA 1
ATOM 874 C C . ASP A 1 107 ? -1.443 16.750 -3.282 1.00 92.12 107 ASP A C 1
ATOM 876 O O . ASP A 1 107 ? -2.554 17.272 -3.105 1.00 92.12 107 ASP A O 1
ATOM 880 N N . GLY A 1 108 ? -1.004 15.775 -2.481 1.00 93.19 108 GLY A N 1
ATOM 881 C CA . GLY A 1 108 ? -1.718 15.250 -1.327 1.00 93.19 108 GLY A CA 1
ATOM 882 C C . GLY A 1 108 ? -2.909 14.353 -1.675 1.00 93.19 108 GLY A C 1
ATOM 883 O O . GLY A 1 108 ? -3.772 14.155 -0.810 1.00 93.19 108 GLY A O 1
ATOM 884 N N . VAL A 1 109 ? -3.008 13.813 -2.899 1.00 94.75 109 VAL A N 1
ATOM 885 C CA . VAL A 1 109 ? -4.057 12.847 -3.286 1.00 94.75 109 VAL A CA 1
ATOM 886 C C . VAL A 1 109 ? -4.080 11.648 -2.343 1.00 94.75 109 VAL A C 1
ATOM 888 O O . VAL A 1 109 ? -5.152 11.298 -1.839 1.00 94.75 109 VAL A O 1
ATOM 891 N N . LEU A 1 110 ? -2.920 11.054 -2.043 1.00 96.81 110 LEU A N 1
ATOM 892 C CA . LEU A 1 110 ? -2.832 9.883 -1.163 1.00 96.81 110 LEU A CA 1
ATOM 893 C C . LEU A 1 110 ? -3.285 10.215 0.258 1.00 96.81 110 LEU A C 1
ATOM 895 O O . LEU A 1 110 ? -4.138 9.522 0.815 1.00 96.81 110 LEU A O 1
ATOM 899 N N . ARG A 1 111 ? -2.823 11.344 0.804 1.00 97.44 111 ARG A N 1
ATOM 900 C CA . ARG A 1 111 ? -3.279 11.859 2.099 1.00 97.44 111 ARG A CA 1
ATOM 901 C C . ARG A 1 111 ? -4.798 12.035 2.140 1.00 97.44 111 ARG A C 1
ATOM 903 O O . ARG A 1 111 ? -5.451 11.596 3.088 1.00 97.44 111 ARG A O 1
ATOM 910 N N . ARG A 1 112 ? -5.401 12.638 1.106 1.00 97.69 112 ARG A N 1
ATOM 911 C CA . ARG A 1 112 ? -6.867 12.789 1.006 1.00 97.69 112 ARG A CA 1
ATOM 912 C C . ARG A 1 112 ? -7.584 11.440 0.915 1.00 97.69 112 ARG A C 1
ATOM 914 O O . ARG A 1 112 ? -8.661 11.306 1.498 1.00 97.69 112 ARG A O 1
ATOM 921 N N . LYS A 1 113 ? -7.029 10.467 0.186 1.00 98.06 113 LYS A N 1
ATOM 922 C CA . LYS A 1 113 ? -7.587 9.111 0.058 1.00 98.06 113 LYS A CA 1
ATOM 923 C C . LYS A 1 113 ? -7.589 8.395 1.410 1.00 98.06 113 LYS A C 1
ATOM 925 O O . LYS A 1 113 ? -8.637 7.925 1.838 1.00 98.06 113 LYS A O 1
ATOM 930 N N . LEU A 1 114 ? -6.469 8.410 2.130 1.00 98.44 114 LEU A N 1
ATOM 931 C CA . LEU A 1 114 ? -6.334 7.755 3.435 1.00 98.44 114 LEU A CA 1
ATOM 932 C C . LEU A 1 114 ? -7.196 8.413 4.524 1.00 98.44 114 LEU A C 1
ATOM 934 O O . LEU A 1 114 ? -7.816 7.716 5.325 1.00 98.44 114 LEU A O 1
ATOM 938 N N . LYS A 1 115 ? -7.334 9.748 4.515 1.00 98.44 115 LYS A N 1
ATOM 939 C CA . LYS A 1 115 ? -8.291 10.452 5.391 1.00 98.44 115 LYS A CA 1
ATOM 940 C C . LYS A 1 115 ? -9.736 10.030 5.119 1.00 98.44 115 LYS A C 1
ATOM 942 O O . LYS A 1 115 ? -10.505 9.852 6.059 1.00 98.44 115 LYS A O 1
ATOM 947 N N . ARG A 1 116 ? -10.119 9.886 3.844 1.00 98.38 116 ARG A N 1
ATOM 948 C CA . ARG A 1 116 ? -11.457 9.405 3.460 1.00 98.38 116 ARG A CA 1
ATOM 949 C C . ARG A 1 116 ? -11.683 7.961 3.894 1.00 98.38 116 ARG A C 1
ATOM 951 O O . ARG A 1 116 ? -12.748 7.668 4.422 1.00 98.38 116 ARG A O 1
ATOM 958 N N . LEU A 1 117 ? -10.679 7.107 3.727 1.00 98.19 117 LEU A N 1
ATOM 959 C CA . LEU A 1 117 ? -10.722 5.716 4.161 1.00 98.19 117 LEU A CA 1
ATOM 960 C C . LEU A 1 117 ? -10.951 5.601 5.676 1.00 98.19 117 LEU A C 1
ATOM 962 O O . LEU A 1 117 ? -11.870 4.903 6.090 1.00 98.19 117 LEU A O 1
ATOM 966 N N . LEU A 1 118 ? -10.208 6.356 6.495 1.00 98.06 118 LEU A N 1
ATOM 967 C CA . LEU A 1 118 ? -10.422 6.374 7.947 1.00 98.06 118 LEU A CA 1
ATOM 968 C C . LEU A 1 118 ? -11.830 6.865 8.319 1.00 98.06 118 LEU A C 1
ATOM 970 O O . LEU A 1 118 ? -12.486 6.260 9.160 1.00 98.06 118 LEU A O 1
ATOM 974 N N . LYS A 1 119 ? -12.322 7.933 7.675 1.00 97.88 119 LYS A N 1
ATOM 975 C CA . LYS A 1 119 ? -13.690 8.430 7.910 1.00 97.88 119 LYS A CA 1
ATOM 976 C C . LYS A 1 119 ? -14.755 7.393 7.554 1.00 97.88 119 LYS A C 1
ATOM 978 O O . LYS A 1 119 ? -15.755 7.292 8.258 1.00 97.88 119 LYS A O 1
ATOM 983 N N . ARG A 1 120 ? -14.554 6.648 6.462 1.00 97.94 120 ARG A N 1
ATOM 984 C CA . ARG A 1 120 ? -15.442 5.555 6.051 1.00 97.94 120 ARG A CA 1
ATOM 985 C C . ARG A 1 120 ? -15.443 4.454 7.110 1.00 97.94 120 ARG A C 1
ATOM 987 O O . ARG A 1 120 ? -16.505 4.126 7.617 1.00 97.94 120 ARG A O 1
ATOM 994 N N . PHE A 1 121 ? -14.261 4.005 7.530 1.00 97.75 121 PHE A N 1
ATOM 995 C CA . PHE A 1 121 ? -14.104 3.018 8.597 1.00 97.75 121 PHE A CA 1
ATOM 996 C C . PHE A 1 121 ? -14.820 3.438 9.892 1.00 97.75 121 PHE A C 1
ATOM 998 O O . PHE A 1 121 ? -15.613 2.675 10.429 1.00 97.75 121 PHE A O 1
ATOM 1005 N N . GLU A 1 122 ? -14.633 4.680 10.355 1.00 96.81 122 GLU A N 1
ATOM 1006 C CA . GLU A 1 122 ? -15.338 5.219 11.530 1.00 96.81 122 GLU A CA 1
ATOM 1007 C C . GLU A 1 122 ? -16.870 5.213 11.369 1.00 96.81 122 GLU A C 1
ATOM 1009 O O . GLU A 1 122 ? -17.596 4.969 12.335 1.00 96.81 122 GLU A O 1
ATOM 1014 N N . ALA A 1 123 ? -17.379 5.503 10.169 1.00 97.31 123 ALA A N 1
ATOM 1015 C CA . ALA A 1 123 ? -18.810 5.467 9.885 1.00 97.31 123 ALA A CA 1
ATOM 1016 C C . ALA A 1 123 ? -19.357 4.031 9.877 1.00 97.31 123 ALA A C 1
ATOM 1018 O O . ALA A 1 123 ? -20.438 3.790 10.415 1.00 97.31 123 ALA A O 1
ATOM 1019 N N . ASP A 1 124 ? -18.608 3.083 9.318 1.00 97.44 124 ASP A N 1
ATOM 1020 C CA . ASP A 1 124 ? -19.008 1.678 9.248 1.00 97.44 124 ASP A CA 1
ATOM 1021 C C . ASP A 1 124 ? -18.991 1.018 10.632 1.00 97.44 124 ASP A C 1
ATOM 1023 O O . ASP A 1 124 ? -19.941 0.325 10.989 1.00 97.44 124 ASP A O 1
ATOM 1027 N N . LEU A 1 125 ? -18.014 1.342 11.488 1.00 96.75 125 LEU A N 1
ATOM 1028 C CA . LEU A 1 125 ? -18.029 0.933 12.899 1.00 96.75 125 LEU A CA 1
ATOM 1029 C C . LEU A 1 125 ? -19.310 1.372 13.612 1.00 96.75 125 LEU A C 1
ATOM 1031 O O . LEU A 1 125 ? -19.966 0.558 14.260 1.00 96.75 125 LEU A O 1
ATOM 1035 N N . LYS A 1 126 ? -19.708 2.641 13.445 1.00 95.62 126 LYS A N 1
ATOM 1036 C CA . LYS A 1 126 ? -20.939 3.173 14.049 1.00 95.62 126 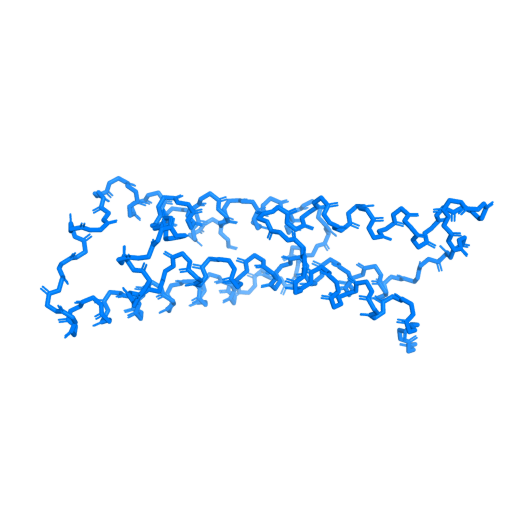LYS A CA 1
ATOM 1037 C C . LYS A 1 126 ? -22.179 2.425 13.569 1.00 95.62 126 LYS A C 1
ATOM 1039 O O . LYS A 1 126 ? -23.062 2.153 14.377 1.00 95.62 126 LYS A O 1
ATOM 1044 N N . ARG A 1 127 ? -22.245 2.072 12.280 1.00 95.75 127 ARG A N 1
ATOM 1045 C CA . ARG A 1 127 ? -23.343 1.266 11.714 1.00 95.75 127 ARG A CA 1
ATOM 1046 C C . ARG A 1 127 ? -23.403 -0.134 12.321 1.00 95.75 127 ARG A C 1
ATOM 1048 O O . ARG A 1 127 ? -24.493 -0.659 12.506 1.00 95.75 127 ARG A O 1
ATOM 1055 N N . LEU A 1 128 ? -22.251 -0.701 12.672 1.00 94.25 128 LEU A N 1
ATOM 1056 C CA . LEU A 1 128 ? -22.140 -1.978 13.379 1.00 94.25 128 LEU A CA 1
ATOM 1057 C C . LEU A 1 128 ? -22.339 -1.856 14.903 1.00 94.25 128 LEU A C 1
ATOM 1059 O O . LEU A 1 128 ? -22.189 -2.846 15.615 1.00 94.25 128 LEU A O 1
ATOM 1063 N N . GLY A 1 129 ? -22.653 -0.665 15.429 1.00 94.38 129 GLY A N 1
ATOM 1064 C CA . GLY A 1 129 ? -22.793 -0.431 16.870 1.00 94.38 129 GLY A CA 1
ATOM 1065 C C . GLY A 1 129 ? -21.469 -0.482 17.642 1.00 94.38 129 GLY A C 1
ATOM 1066 O O . GLY A 1 129 ? -21.472 -0.630 18.863 1.00 94.38 129 GLY A O 1
ATOM 1067 N N . LEU A 1 130 ? -20.334 -0.365 16.948 1.00 93.19 130 LEU A N 1
ATOM 1068 C CA . LEU A 1 130 ? -18.995 -0.372 17.528 1.00 93.19 130 LEU A CA 1
ATOM 1069 C C . LEU A 1 130 ? -18.434 1.050 17.625 1.00 93.19 130 LEU A C 1
ATOM 1071 O O . LEU A 1 130 ? -18.516 1.851 16.693 1.00 93.19 130 LEU A O 1
ATOM 1075 N N . GLY A 1 131 ? -17.814 1.350 18.763 1.00 90.81 131 GLY A N 1
ATOM 1076 C CA . GLY A 1 131 ? -16.998 2.548 18.935 1.00 90.81 131 GLY A CA 1
ATOM 1077 C C . GLY A 1 131 ? -15.565 2.329 18.447 1.00 90.81 131 GLY A C 1
ATOM 1078 O O . GLY A 1 131 ? -15.035 1.218 18.512 1.00 90.81 131 GLY A O 1
ATOM 1079 N N . LEU A 1 132 ? -14.910 3.393 17.982 1.00 91.38 132 LEU A N 1
ATOM 1080 C CA . LEU A 1 132 ? -13.517 3.345 17.518 1.00 91.38 132 LEU A CA 1
ATOM 1081 C C . LEU A 1 132 ? -12.559 2.886 18.632 1.00 91.38 132 LEU A C 1
ATOM 1083 O O . LEU A 1 132 ? -11.597 2.166 18.384 1.00 91.38 132 LEU A O 1
ATOM 1087 N N . GLU A 1 133 ? -12.870 3.238 19.876 1.00 92.12 133 GLU A N 1
ATOM 1088 C CA . GLU A 1 133 ? -12.149 2.835 21.082 1.00 92.12 133 GLU A CA 1
ATOM 1089 C C . GLU A 1 133 ? -12.189 1.326 21.360 1.00 92.12 133 GLU A C 1
ATOM 1091 O O . GLU A 1 133 ? -11.390 0.830 22.153 1.00 92.12 133 GLU A O 1
ATOM 1096 N N . LYS A 1 134 ? -13.104 0.583 20.722 1.00 91.12 134 LYS A N 1
ATOM 1097 C CA . LYS A 1 134 ? -13.159 -0.883 20.808 1.00 91.12 134 LYS A CA 1
ATOM 1098 C C . LYS A 1 134 ? -12.175 -1.569 19.865 1.00 91.12 134 LYS A C 1
ATOM 1100 O O . LYS A 1 134 ? -11.912 -2.752 20.045 1.00 91.12 134 LYS A O 1
ATOM 1105 N N . VAL A 1 135 ? -11.654 -0.851 18.869 1.00 93.38 135 VAL A N 1
ATOM 1106 C CA . VAL A 1 135 ? -10.834 -1.429 17.791 1.00 93.38 135 VAL A CA 1
ATOM 1107 C C . VAL A 1 135 ? -9.455 -0.790 17.666 1.00 93.38 135 VAL A C 1
ATOM 1109 O O . VAL A 1 135 ? -8.605 -1.329 16.959 1.00 93.38 135 VAL A O 1
ATOM 1112 N N . ALA A 1 136 ? -9.232 0.347 18.327 1.00 95.31 136 ALA A N 1
ATOM 1113 C CA . ALA A 1 136 ? -7.938 1.000 18.413 1.00 95.31 136 ALA A CA 1
ATOM 1114 C C . ALA A 1 136 ? -7.825 1.868 19.668 1.00 95.31 136 ALA A C 1
ATOM 1116 O O . ALA A 1 136 ? -8.769 2.532 20.105 1.00 95.31 136 ALA A O 1
ATOM 1117 N N . THR A 1 137 ? -6.618 1.923 20.210 1.00 97.00 137 THR A N 1
ATOM 1118 C CA . THR A 1 137 ? -6.241 2.873 21.250 1.00 97.00 137 THR A CA 1
ATOM 1119 C C . THR A 1 137 ? -6.126 4.294 20.684 1.00 97.00 137 THR A C 1
ATOM 1121 O O . THR A 1 137 ? -5.947 4.520 19.482 1.00 97.00 137 THR A O 1
ATOM 1124 N N . LYS A 1 138 ? -6.172 5.294 21.574 1.00 96.12 138 LYS A N 1
ATOM 1125 C CA . LYS A 1 138 ? -5.949 6.700 21.191 1.00 96.12 138 LYS A CA 1
ATOM 1126 C C . LYS A 1 138 ? -4.572 6.920 20.555 1.00 96.12 138 LYS A C 1
ATOM 1128 O O . LYS A 1 138 ? -4.461 7.751 19.655 1.00 96.12 138 LYS A O 1
ATOM 1133 N N . GLU A 1 139 ? -3.549 6.195 21.009 1.00 97.19 139 GLU A N 1
ATOM 1134 C CA . GLU A 1 139 ? -2.187 6.338 20.486 1.00 97.19 139 GLU A CA 1
ATOM 1135 C C . GLU A 1 139 ? -2.051 5.731 19.087 1.00 97.19 139 GLU A C 1
ATOM 1137 O O . GLU A 1 139 ? -1.510 6.391 18.206 1.00 97.19 139 GLU A O 1
ATOM 1142 N N . GLU A 1 140 ? -2.634 4.556 18.82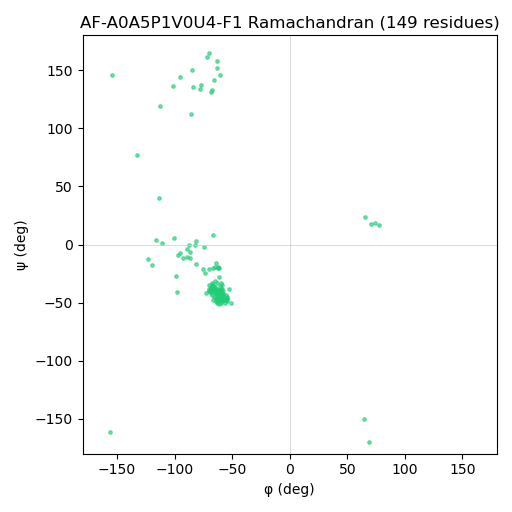6 1.00 97.44 140 GLU A N 1
ATOM 1143 C CA . GLU A 1 140 ? -2.646 3.963 17.478 1.00 97.44 140 GLU A CA 1
ATOM 1144 C C . GLU A 1 140 ? -3.346 4.879 16.467 1.00 97.44 140 GLU A C 1
ATOM 1146 O O . GLU A 1 140 ? -2.846 5.110 15.363 1.00 97.44 140 GLU A O 1
ATOM 1151 N N . LEU A 1 141 ? -4.477 5.475 16.857 1.00 97.38 141 LEU A N 1
ATOM 1152 C CA . LEU A 1 141 ? -5.182 6.443 16.018 1.00 97.38 141 LEU A CA 1
ATOM 1153 C C . LEU A 1 141 ? -4.343 7.701 15.760 1.00 97.38 141 LEU A C 1
ATOM 1155 O O . LEU A 1 141 ? -4.326 8.226 14.642 1.00 97.38 141 LEU A O 1
ATOM 1159 N N . ARG A 1 142 ? -3.661 8.210 16.792 1.00 97.75 142 ARG A N 1
ATOM 1160 C CA . ARG A 1 142 ? -2.769 9.368 16.678 1.00 97.75 142 ARG A CA 1
ATOM 1161 C C . ARG A 1 142 ? -1.594 9.062 15.756 1.00 97.75 142 ARG A C 1
ATOM 1163 O O . ARG A 1 142 ? -1.246 9.904 14.930 1.00 97.75 142 ARG A O 1
ATOM 1170 N N . GLU A 1 143 ? -1.006 7.878 15.875 1.00 98.00 143 GLU A N 1
ATOM 1171 C CA . GLU A 1 143 ? 0.083 7.423 15.021 1.00 98.00 143 GLU A CA 1
ATOM 1172 C C . GLU A 1 143 ? -0.360 7.312 13.561 1.00 98.00 143 GLU A C 1
ATOM 1174 O O . GLU A 1 143 ? 0.299 7.891 12.697 1.00 98.00 143 GLU A O 1
ATOM 1179 N N . PHE A 1 144 ? -1.499 6.672 13.281 1.00 98.38 144 PHE A N 1
ATOM 1180 C CA . PHE A 1 144 ? -2.036 6.598 11.922 1.00 98.38 144 PHE A CA 1
ATOM 1181 C C . PHE A 1 144 ? -2.229 7.993 11.317 1.00 98.38 144 PHE A C 1
ATOM 1183 O O . PHE A 1 144 ? -1.723 8.279 10.232 1.00 98.38 144 PHE A O 1
ATOM 1190 N N . LYS A 1 145 ? -2.897 8.901 12.044 1.00 98.12 145 LYS A N 1
ATOM 1191 C CA . LYS A 1 145 ? -3.110 10.287 11.593 1.00 98.12 145 LYS A CA 1
ATOM 1192 C C . LYS A 1 145 ? -1.784 11.003 11.336 1.00 98.12 145 LYS A C 1
ATOM 1194 O O . LYS A 1 145 ? -1.640 11.653 10.307 1.00 98.12 145 LYS A O 1
ATOM 1199 N N . ARG A 1 146 ? -0.800 10.843 12.225 1.00 98.19 146 ARG A N 1
ATOM 1200 C CA . ARG A 1 146 ? 0.543 11.422 12.075 1.00 98.19 146 ARG A CA 1
ATOM 1201 C C . ARG A 1 146 ? 1.253 10.914 10.823 1.00 98.19 146 ARG A C 1
ATOM 1203 O O . ARG A 1 146 ? 1.884 11.713 10.140 1.00 98.19 146 ARG A O 1
ATOM 1210 N N . GLU A 1 147 ? 1.186 9.619 10.522 1.00 98.00 147 GLU A N 1
ATOM 1211 C CA . GLU A 1 147 ? 1.797 9.082 9.300 1.00 98.00 147 GLU A CA 1
ATOM 1212 C C . GLU A 1 147 ? 1.072 9.564 8.040 1.00 98.00 147 GLU A C 1
ATOM 1214 O O . GLU A 1 147 ? 1.737 9.907 7.067 1.00 98.00 147 GLU A O 1
ATOM 1219 N N . VAL A 1 148 ? -0.259 9.688 8.077 1.00 97.69 148 VAL A N 1
ATOM 1220 C CA . VAL A 1 148 ? -1.048 10.236 6.962 1.00 97.69 148 VAL A CA 1
ATOM 1221 C C . VAL A 1 148 ? -0.752 11.717 6.710 1.00 97.69 148 VAL A C 1
ATOM 1223 O O . VAL A 1 148 ? -0.725 12.126 5.556 1.00 97.69 148 VAL A O 1
ATOM 1226 N N . GLU A 1 149 ? -0.518 12.537 7.739 1.00 96.50 149 GLU A N 1
ATOM 1227 C CA . GLU A 1 149 ? -0.132 13.948 7.539 1.00 96.50 149 GLU A CA 1
ATOM 1228 C C . GLU A 1 149 ? 1.279 14.121 6.966 1.00 96.50 149 GLU A C 1
ATOM 1230 O O . GLU A 1 149 ? 1.589 15.178 6.424 1.00 96.50 149 GLU A O 1
ATOM 1235 N N . ARG A 1 150 ? 2.135 13.103 7.106 1.00 92.25 150 ARG A N 1
ATOM 1236 C CA . ARG A 1 150 ? 3.512 13.095 6.590 1.00 92.25 150 ARG A CA 1
ATOM 1237 C C . ARG A 1 150 ? 3.612 12.598 5.140 1.00 92.25 150 ARG A C 1
ATOM 1239 O O . ARG A 1 150 ? 4.733 12.504 4.648 1.00 92.25 150 ARG A O 1
ATOM 1246 N N . LEU A 1 151 ? 2.489 12.227 4.520 1.00 88.19 151 LEU A N 1
ATOM 1247 C CA . LEU A 1 151 ? 2.348 11.965 3.083 1.00 88.19 151 LEU A CA 1
ATOM 1248 C C . LEU A 1 151 ? 1.963 13.250 2.350 1.00 88.19 151 LEU A C 1
ATOM 1250 O O . LEU A 1 151 ? 2.513 13.456 1.255 1.00 88.19 151 LEU A O 1
#

Secondary structure (DSSP, 8-state):
-PPPHHHHHHHHHHHHH-TT-HHHHHHHHHHHHHSPTTTS------HHHHHHHHHHHHHHHHHHHHHHT-GGGTTSTT--HHHHHHHHHHHHHHHHHHHT-HHHHTTSHHHHHHHHHHHHHHHHHHHTT--GGGT--HHHHHHHHHHHHT-

Sequence (151 aa):
MVIRQEVLQEVEFILYEGGEIPEVCFWNCFFYLTSPPPEGLGLSLTQEELKALKKSVIERYLVIIERDLTAEFIAKPFYRGISRAAVNVRRLKNFIKNSGLEEEFKDGVLRRKLKRLLKRFEADLKRLGLGLEKVATKEELREFKREVERL

Mean predicted aligned error: 2.96 Å

Foldseek 3Di:
DDADPLLVVLLVCLQPVCPLQSVVSLVQSVCQDCPPPPSHDNDDDDPVSLVSSLVSNLNNLVVVLLQLLAQVCQPPPPRDHLLSSLVSLLSSLVSCVVSVNCVVCVVLPQLVVSVVSNVVSCVVCVVVVHHPVVGDDPVSVVSSNVSSVVD

Solvent-accessible surface area (backbone atoms only — not comparable to full-atom values): 8164 Å² total; per-residue (Å²): 135,82,75,55,68,72,57,51,52,45,25,50,40,25,46,76,67,15,76,96,54,28,67,60,37,43,54,51,44,50,44,34,43,41,33,51,71,92,77,22,68,47,46,85,75,51,72,68,47,54,48,46,42,53,48,22,33,53,51,30,43,53,53,53,34,46,56,26,48,37,56,90,36,66,89,40,93,84,50,59,26,50,56,50,26,25,54,47,46,45,50,46,48,52,47,34,65,74,68,77,46,45,83,81,44,66,87,34,60,63,33,54,48,54,54,49,46,52,54,48,28,57,52,47,26,50,75,71,76,41,60,67,76,79,67,40,54,74,64,38,54,50,47,27,52,53,38,43,72,74,75

Radius of gyration: 17.45 Å; Cα contacts (8 Å, |Δi|>4): 155; chains: 1; bounding box: 44×36×47 Å